Protein AF-A0A356AVP2-F1 (afdb_monomer)

Secondary structure (DSSP, 8-state):
-HHHHHHSS---EEEEEE-TT--HHHHHHHHHHHHHTT-EEEEEEEHHHHHHHHHHH--

Structure (mmCIF, N/CA/C/O backbone):
data_AF-A0A356AVP2-F1
#
_entry.id   AF-A0A356AVP2-F1
#
loop_
_atom_site.group_PDB
_atom_site.id
_atom_site.type_symbol
_atom_site.label_atom_id
_atom_site.label_alt_id
_atom_site.label_comp_id
_atom_site.label_asym_id
_atom_site.label_entity_id
_atom_site.label_seq_id
_atom_site.pdbx_PDB_ins_code
_atom_site.Cartn_x
_atom_site.Cartn_y
_atom_site.Cartn_z
_atom_site.occupancy
_atom_site.B_iso_or_equiv
_atom_site.auth_seq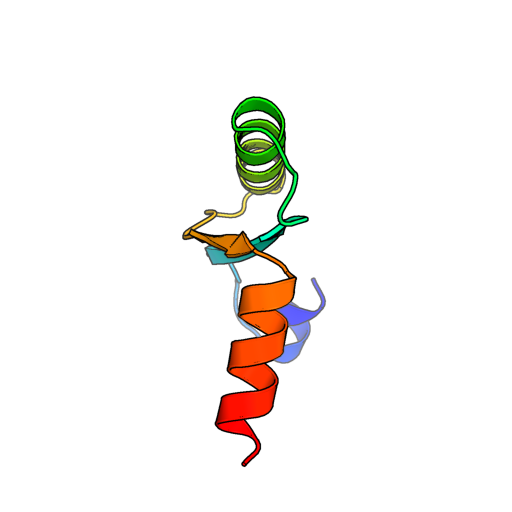_id
_atom_site.auth_comp_id
_atom_site.auth_asym_id
_atom_site.auth_atom_id
_atom_site.pdbx_PDB_model_num
ATOM 1 N N . ALA A 1 1 ? -13.251 5.839 4.657 1.00 71.56 1 ALA A N 1
ATOM 2 C CA . ALA A 1 1 ? -14.667 6.137 4.383 1.00 71.56 1 ALA A CA 1
ATOM 3 C C . ALA A 1 1 ? -15.321 5.101 3.468 1.00 71.56 1 ALA A C 1
ATOM 5 O O . ALA A 1 1 ? -16.089 4.317 3.994 1.00 71.56 1 ALA A O 1
ATOM 6 N N . ASP A 1 2 ? -15.030 5.023 2.161 1.00 90.25 2 ASP A N 1
ATOM 7 C CA . ASP A 1 2 ? -15.769 4.104 1.260 1.00 90.25 2 ASP A CA 1
ATOM 8 C C . ASP A 1 2 ? -15.686 2.626 1.678 1.00 90.25 2 ASP A C 1
ATOM 10 O O . ASP A 1 2 ? -16.701 1.935 1.731 1.00 90.25 2 ASP A O 1
ATOM 14 N N . ALA A 1 3 ? -14.486 2.153 2.035 1.00 91.56 3 ALA A N 1
ATOM 15 C CA . ALA A 1 3 ? -14.280 0.781 2.501 1.00 91.56 3 ALA A CA 1
ATOM 16 C C . ALA A 1 3 ? -15.018 0.491 3.821 1.00 91.56 3 ALA A C 1
ATOM 18 O O . ALA A 1 3 ? -15.671 -0.537 3.949 1.00 91.56 3 ALA A O 1
ATOM 19 N N . GLU A 1 4 ? -14.963 1.421 4.775 1.00 91.00 4 GLU A N 1
ATOM 20 C CA . GLU A 1 4 ? -15.645 1.305 6.072 1.00 91.00 4 GLU A CA 1
ATOM 21 C C . GLU A 1 4 ? -17.167 1.350 5.913 1.00 91.00 4 GLU A C 1
ATOM 23 O O . GLU A 1 4 ? -17.882 0.599 6.563 1.00 91.00 4 GLU A O 1
ATOM 28 N N . ALA A 1 5 ? -17.678 2.188 5.006 1.00 93.75 5 ALA A N 1
ATOM 29 C CA . ALA A 1 5 ? -19.102 2.259 4.697 1.00 93.75 5 ALA A CA 1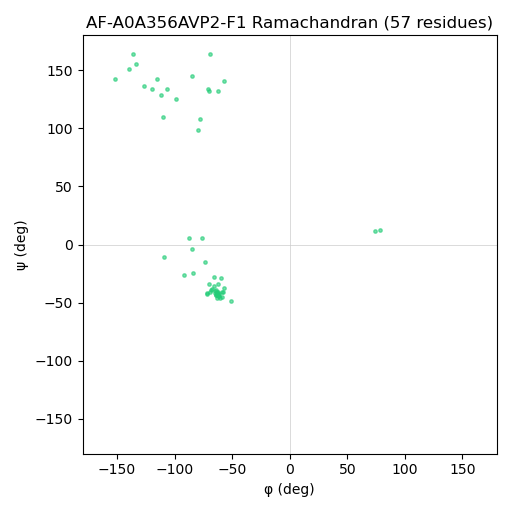
ATOM 30 C C . ALA A 1 5 ? -19.610 0.967 4.039 1.00 93.75 5 ALA A C 1
ATOM 32 O O . ALA A 1 5 ? -20.739 0.554 4.292 1.00 93.75 5 ALA A O 1
ATOM 33 N N . TYR A 1 6 ? -18.782 0.326 3.211 1.00 93.31 6 TYR A N 1
ATOM 34 C CA . TYR A 1 6 ? -19.107 -0.954 2.588 1.00 93.31 6 TYR A CA 1
ATOM 35 C C . TYR A 1 6 ? -19.074 -2.118 3.589 1.00 93.31 6 TYR A C 1
ATOM 37 O O . TYR A 1 6 ? -19.949 -2.980 3.552 1.00 93.31 6 TYR A O 1
ATOM 45 N N . LEU A 1 7 ? -18.075 -2.149 4.477 1.00 93.25 7 LEU A N 1
ATOM 46 C CA . LEU A 1 7 ? -17.884 -3.238 5.439 1.00 93.25 7 LEU A CA 1
ATOM 47 C C . LEU A 1 7 ? -18.721 -3.072 6.718 1.00 93.25 7 LEU A C 1
ATOM 49 O O . LEU A 1 7 ? -19.043 -4.062 7.367 1.00 93.25 7 LEU A O 1
ATOM 53 N N . GLY A 1 8 ? -19.101 -1.842 7.075 1.00 93.69 8 GLY A N 1
ATOM 54 C CA . GLY A 1 8 ? -19.812 -1.531 8.319 1.00 93.69 8 GLY A CA 1
ATOM 55 C C . GLY A 1 8 ? -18.932 -1.585 9.573 1.00 93.69 8 GLY A C 1
ATOM 56 O O . GLY A 1 8 ? -19.459 -1.550 10.684 1.00 93.69 8 GLY A O 1
ATOM 57 N N . GLU A 1 9 ? -17.611 -1.664 9.406 1.00 93.81 9 GLU A N 1
ATOM 58 C CA . GLU A 1 9 ? -16.614 -1.719 10.476 1.00 93.81 9 GLU A CA 1
ATOM 59 C C . GLU A 1 9 ? -15.421 -0.800 10.178 1.00 93.81 9 GLU A C 1
ATOM 61 O O . GLU A 1 9 ? -15.233 -0.337 9.049 1.00 93.81 9 GLU A O 1
ATOM 66 N N . GLU A 1 10 ? -14.631 -0.511 11.211 1.00 92.25 10 GLU A N 1
ATOM 67 C CA . GLU A 1 10 ? -13.447 0.344 11.111 1.00 92.25 10 GLU A CA 1
ATOM 68 C C . GLU A 1 10 ? -12.326 -0.366 10.335 1.00 92.25 10 GLU A C 1
ATOM 70 O O . GLU A 1 10 ? -12.012 -1.532 10.586 1.00 92.25 10 GLU A O 1
ATOM 75 N N . VAL A 1 11 ? -11.695 0.345 9.398 1.00 93.75 11 VAL A N 1
ATOM 76 C CA . VAL A 1 11 ? -10.602 -0.186 8.576 1.00 93.75 11 VAL A CA 1
ATOM 77 C C . VAL A 1 11 ? -9.313 0.499 8.992 1.00 93.75 11 VAL A C 1
ATOM 79 O O . VAL A 1 11 ? -9.100 1.662 8.681 1.00 93.75 11 VAL A O 1
ATOM 82 N N . ASN A 1 12 ? -8.429 -0.252 9.646 1.00 93.75 12 ASN A N 1
ATOM 83 C CA . ASN A 1 12 ? -7.191 0.288 10.217 1.00 93.75 12 ASN A CA 1
ATOM 84 C C . ASN A 1 12 ? -5.923 -0.159 9.476 1.00 93.75 12 ASN A C 1
ATOM 86 O O . ASN A 1 12 ? -4.841 0.364 9.731 1.00 93.75 12 ASN A O 1
ATOM 90 N N . GLN A 1 13 ? -6.025 -1.136 8.570 1.00 94.81 13 GLN A N 1
ATOM 91 C CA . GLN A 1 13 ? -4.875 -1.772 7.924 1.00 94.81 13 GLN A CA 1
ATOM 92 C C . GLN A 1 13 ? -5.001 -1.744 6.404 1.00 94.81 13 GLN A C 1
ATOM 94 O O . GLN A 1 13 ? -6.062 -2.036 5.853 1.00 94.81 13 GLN A O 1
ATOM 99 N N . VAL A 1 14 ? -3.902 -1.420 5.717 1.00 95.44 14 VAL A N 1
ATOM 100 C CA . VAL A 1 14 ? -3.899 -1.237 4.259 1.00 95.44 14 VAL A CA 1
ATOM 101 C C . VAL A 1 14 ? -2.657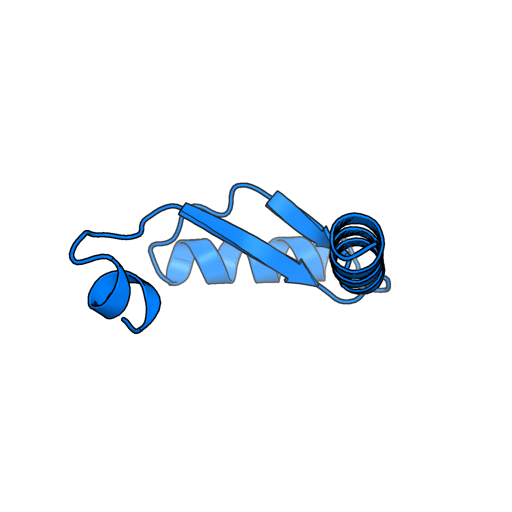 -1.812 3.578 1.00 95.44 14 VAL A C 1
ATOM 103 O O . VAL A 1 14 ? -1.551 -1.844 4.126 1.00 95.44 14 VAL A O 1
ATOM 106 N N . VAL A 1 15 ? -2.839 -2.216 2.322 1.00 95.50 15 VAL A N 1
ATOM 107 C CA . VAL A 1 15 ? -1.765 -2.499 1.364 1.00 95.50 15 VAL A CA 1
ATOM 108 C C . VAL A 1 15 ? -1.826 -1.429 0.283 1.00 95.50 15 VAL A C 1
ATOM 110 O O . VAL A 1 15 ? -2.889 -1.184 -0.277 1.00 95.50 15 VAL A O 1
ATOM 113 N N . VAL A 1 16 ? -0.697 -0.783 -0.007 1.00 96.25 16 VAL A N 1
ATOM 114 C CA . VAL A 1 16 ? -0.648 0.373 -0.917 1.00 96.25 16 VAL A CA 1
ATOM 115 C C . VAL A 1 16 ? 0.255 0.070 -2.107 1.00 96.25 16 VAL A C 1
ATOM 117 O O . VAL A 1 16 ? 1.364 -0.446 -1.946 1.00 96.25 16 VAL A O 1
ATOM 120 N N . THR A 1 17 ? -0.210 0.385 -3.315 1.00 97.31 17 THR A N 1
ATOM 121 C CA . THR A 1 17 ? 0.581 0.244 -4.541 1.00 97.31 17 THR A CA 1
ATOM 122 C C . THR A 1 17 ? 1.456 1.468 -4.791 1.00 97.31 17 THR A C 1
ATOM 124 O O . THR A 1 17 ? 1.045 2.597 -4.532 1.00 97.31 17 THR A O 1
ATOM 127 N N . VAL A 1 18 ? 2.651 1.255 -5.341 1.00 97.00 18 VAL A N 1
ATOM 128 C CA . VAL A 1 18 ? 3.549 2.321 -5.815 1.00 97.00 18 VAL A CA 1
ATOM 129 C C . VAL A 1 18 ? 4.098 1.996 -7.206 1.00 97.00 18 VAL A C 1
ATOM 131 O O . VAL A 1 18 ? 4.221 0.812 -7.551 1.00 97.00 18 VAL A O 1
ATOM 134 N N . PRO A 1 19 ? 4.503 3.010 -7.992 1.00 97.12 19 PRO A N 1
ATOM 135 C CA . PRO A 1 19 ? 5.185 2.783 -9.258 1.00 97.12 19 PRO A CA 1
ATOM 136 C C . PRO A 1 19 ? 6.453 1.948 -9.067 1.00 97.12 19 PRO A C 1
ATOM 138 O O . PRO A 1 19 ? 7.208 2.141 -8.113 1.00 97.12 19 PRO A O 1
ATOM 141 N N . ALA A 1 20 ? 6.732 1.033 -9.996 1.00 94.38 20 ALA A N 1
ATOM 142 C CA . ALA A 1 20 ? 7.876 0.125 -9.871 1.00 94.38 20 ALA A CA 1
ATOM 143 C C . ALA A 1 20 ? 9.230 0.855 -9.782 1.00 94.38 20 ALA A C 1
ATOM 145 O O . ALA A 1 20 ? 10.153 0.363 -9.137 1.00 94.38 20 ALA A O 1
ATOM 146 N N . TYR A 1 21 ? 9.325 2.041 -10.385 1.00 94.31 21 TYR A N 1
ATOM 147 C CA . TYR A 1 21 ? 10.525 2.875 -10.422 1.00 94.31 21 TYR A CA 1
ATOM 148 C C . TYR A 1 21 ? 10.665 3.830 -9.223 1.00 94.31 21 TYR A C 1
ATOM 150 O O . TYR A 1 21 ? 11.578 4.653 -9.214 1.00 94.31 21 TYR A O 1
ATOM 158 N N . PHE A 1 22 ? 9.780 3.758 -8.219 1.00 96.44 22 PHE A N 1
ATOM 159 C CA . PHE A 1 22 ? 9.937 4.548 -6.997 1.00 96.44 22 PHE A CA 1
ATOM 160 C C . PHE A 1 22 ? 11.214 4.170 -6.247 1.00 96.44 22 PHE A C 1
ATOM 162 O O . PHE A 1 22 ? 11.460 2.989 -5.973 1.00 96.44 22 PHE A O 1
ATOM 169 N N . SER A 1 23 ? 11.970 5.194 -5.849 1.00 96.38 23 SER A N 1
ATOM 170 C CA . SER A 1 23 ? 13.113 5.054 -4.950 1.00 96.38 23 SER A CA 1
ATOM 171 C C . SER A 1 23 ? 12.671 4.678 -3.535 1.00 96.38 23 SER A C 1
ATOM 173 O O . SER A 1 23 ? 11.512 4.867 -3.157 1.00 96.38 23 SER A O 1
ATOM 175 N N . ASP A 1 24 ? 13.604 4.200 -2.713 1.00 93.50 24 ASP 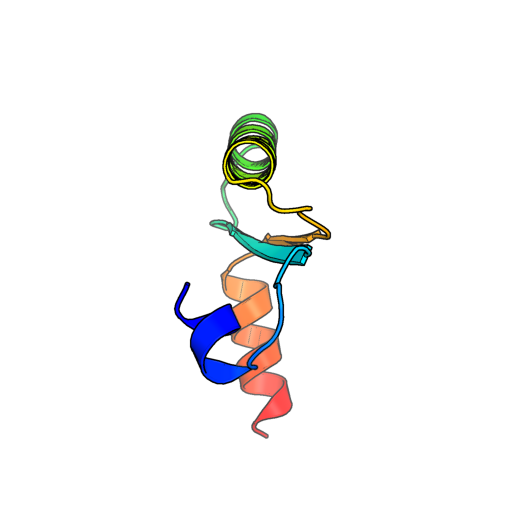A N 1
ATOM 176 C CA . ASP A 1 24 ? 13.323 3.862 -1.313 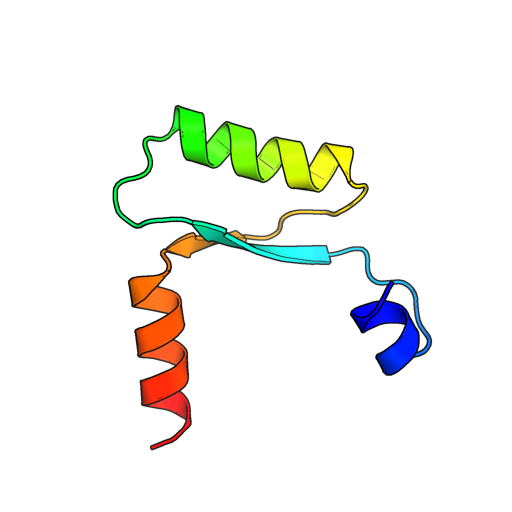1.00 93.50 24 ASP A CA 1
ATOM 177 C C . ASP A 1 24 ? 12.767 5.053 -0.521 1.00 93.50 24 ASP A C 1
ATOM 179 O O . ASP A 1 24 ? 11.833 4.894 0.262 1.00 93.50 24 ASP A O 1
ATOM 183 N N . ALA A 1 25 ? 13.263 6.266 -0.787 1.00 96.94 25 ALA A N 1
ATOM 184 C CA . ALA A 1 25 ? 12.771 7.486 -0.148 1.00 96.94 25 ALA A CA 1
ATOM 185 C C . ALA A 1 25 ? 11.310 7.786 -0.519 1.00 96.94 25 ALA A C 1
ATOM 187 O O . ALA A 1 2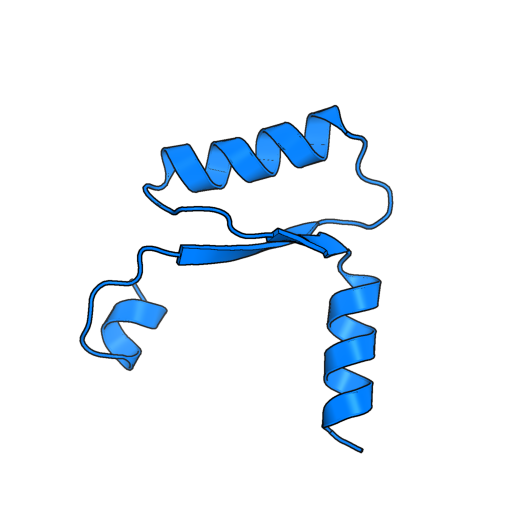5 ? 10.507 8.133 0.345 1.00 96.94 25 ALA A O 1
ATOM 188 N N . GLN A 1 26 ? 10.942 7.610 -1.791 1.00 97.25 26 GLN A N 1
ATOM 189 C CA . GLN A 1 26 ? 9.564 7.807 -2.242 1.00 97.25 26 GLN A CA 1
ATOM 190 C C . GLN A 1 26 ? 8.633 6.731 -1.668 1.00 97.25 26 GLN A C 1
ATOM 192 O O . GLN A 1 26 ? 7.530 7.047 -1.233 1.00 97.25 26 GLN A O 1
ATOM 197 N N . ARG A 1 27 ? 9.093 5.473 -1.587 1.00 95.94 27 ARG A N 1
ATOM 198 C CA . ARG A 1 27 ? 8.351 4.371 -0.945 1.00 95.94 27 ARG A CA 1
ATOM 199 C C . ARG A 1 27 ? 8.102 4.648 0.533 1.00 95.94 27 ARG A C 1
ATOM 201 O O . ARG A 1 27 ? 6.990 4.442 1.016 1.00 95.94 27 ARG A O 1
ATOM 208 N N . GLN A 1 28 ? 9.125 5.125 1.238 1.00 95.19 28 GLN A N 1
ATOM 209 C CA . GLN A 1 28 ? 9.021 5.472 2.648 1.00 95.19 28 GLN A CA 1
ATOM 210 C C . GLN A 1 28 ? 8.049 6.638 2.855 1.00 95.19 28 GLN A C 1
ATOM 212 O O . GLN A 1 28 ? 7.161 6.533 3.696 1.00 95.19 28 GLN A O 1
ATOM 217 N N . ALA A 1 29 ? 8.121 7.675 2.015 1.00 96.62 29 ALA A N 1
ATOM 218 C CA . ALA A 1 29 ? 7.174 8.786 2.045 1.00 96.62 29 ALA A CA 1
ATOM 219 C C . ALA A 1 29 ? 5.722 8.323 1.827 1.00 96.62 29 ALA A C 1
ATOM 221 O O . ALA A 1 29 ? 4.824 8.768 2.538 1.00 96.62 29 ALA A O 1
ATOM 222 N N . THR A 1 30 ? 5.475 7.386 0.904 1.00 96.25 30 THR A N 1
ATOM 223 C CA . THR A 1 30 ? 4.137 6.801 0.714 1.00 96.25 30 THR A CA 1
ATOM 224 C C . THR A 1 30 ? 3.680 6.005 1.936 1.00 96.25 30 THR A C 1
ATOM 226 O O . THR A 1 30 ? 2.519 6.094 2.334 1.00 96.25 30 THR A O 1
ATOM 229 N N . LYS A 1 31 ? 4.580 5.245 2.569 1.00 95.19 31 LYS A N 1
ATOM 230 C CA . LYS A 1 31 ? 4.265 4.508 3.798 1.00 95.19 31 LYS A CA 1
ATOM 231 C C . LYS A 1 31 ? 3.907 5.454 4.946 1.00 95.19 31 LYS A C 1
ATOM 233 O O . LYS A 1 31 ? 2.962 5.195 5.688 1.00 95.19 31 LYS A O 1
ATOM 238 N N . ASP A 1 32 ? 4.647 6.546 5.081 1.00 95.94 32 ASP A N 1
ATOM 239 C CA . ASP A 1 32 ? 4.407 7.547 6.116 1.00 95.94 32 ASP A CA 1
ATOM 240 C C . ASP A 1 32 ? 3.125 8.339 5.851 1.00 95.94 32 ASP A C 1
ATOM 242 O O . ASP A 1 32 ? 2.390 8.613 6.794 1.00 95.94 32 ASP A O 1
ATOM 246 N N . ALA A 1 33 ? 2.776 8.597 4.586 1.00 96.44 33 ALA A N 1
ATOM 247 C CA . ALA A 1 33 ? 1.475 9.161 4.226 1.00 96.44 33 ALA A CA 1
ATOM 248 C C . ALA A 1 33 ? 0.310 8.285 4.722 1.00 96.44 33 ALA A C 1
ATOM 250 O O . ALA A 1 33 ? -0.661 8.811 5.260 1.00 96.44 33 ALA A O 1
ATOM 251 N N . GLY A 1 34 ? 0.433 6.955 4.621 1.00 94.62 34 GLY A N 1
ATOM 252 C CA . GLY A 1 34 ? -0.556 6.027 5.179 1.00 94.62 34 GLY A CA 1
ATOM 253 C C . GLY A 1 34 ? -0.681 6.139 6.701 1.00 94.62 34 GLY A C 1
ATOM 254 O O . GLY A 1 34 ? -1.788 6.254 7.216 1.00 94.62 34 GLY A O 1
ATOM 255 N N . LYS A 1 35 ? 0.446 6.221 7.419 1.00 94.00 35 LYS A N 1
ATOM 256 C CA . LYS A 1 35 ? 0.438 6.423 8.880 1.00 94.00 35 LYS A CA 1
ATOM 257 C C . LYS A 1 35 ? -0.172 7.763 9.288 1.00 94.00 35 LYS A C 1
ATOM 259 O O . LYS A 1 35 ? -0.914 7.818 10.262 1.00 94.00 35 LYS A O 1
ATOM 264 N N . ILE A 1 36 ? 0.135 8.837 8.557 1.00 95.06 36 ILE A N 1
ATOM 265 C CA . ILE A 1 36 ? -0.441 10.172 8.786 1.00 95.06 36 ILE A CA 1
ATOM 266 C C . ILE A 1 36 ? -1.960 10.142 8.575 1.00 95.06 36 ILE A C 1
ATOM 268 O O . ILE A 1 36 ? -2.688 10.817 9.294 1.00 95.06 36 ILE A O 1
ATOM 272 N N . ALA A 1 37 ? -2.441 9.317 7.643 1.00 92.75 37 ALA A N 1
ATOM 273 C CA . ALA A 1 37 ? -3.862 9.073 7.421 1.00 92.75 37 ALA A CA 1
ATOM 274 C C . ALA A 1 3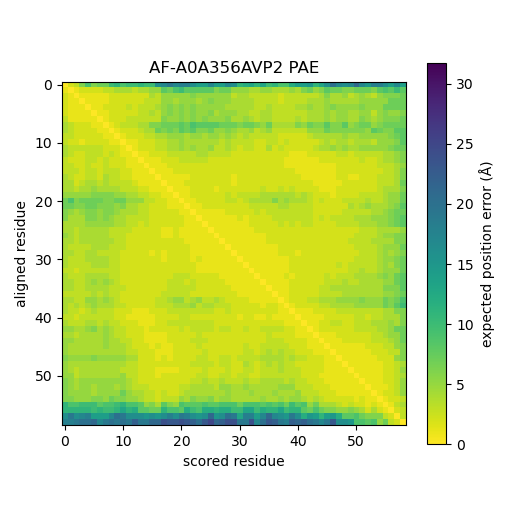7 ? -4.514 8.145 8.471 1.00 92.75 37 ALA A C 1
ATOM 276 O O . ALA A 1 37 ? -5.676 7.787 8.309 1.00 92.75 37 ALA A O 1
ATOM 277 N N . GLY A 1 38 ? -3.794 7.747 9.528 1.00 92.69 38 GLY A N 1
ATOM 278 C CA . GLY A 1 38 ? -4.303 6.857 10.577 1.00 92.69 38 GLY A CA 1
ATOM 279 C C . GLY A 1 38 ? -4.325 5.375 10.194 1.00 92.69 38 GLY A C 1
ATOM 280 O O . GLY A 1 38 ? -4.914 4.579 10.912 1.00 92.69 38 GLY A O 1
ATOM 281 N N . MET A 1 39 ? -3.676 4.995 9.091 1.00 94.44 39 MET A N 1
ATOM 282 C CA . MET A 1 39 ? -3.701 3.636 8.552 1.00 94.44 39 MET A CA 1
ATOM 283 C C . MET A 1 39 ? -2.368 2.916 8.788 1.00 94.44 39 MET A C 1
ATOM 285 O O . MET A 1 39 ? -1.285 3.433 8.493 1.00 94.44 39 MET A O 1
ATOM 289 N N . GLU A 1 40 ? -2.426 1.672 9.251 1.00 95.00 40 GLU A N 1
ATOM 290 C CA . GLU A 1 40 ? -1.271 0.786 9.322 1.00 95.00 40 GLU A CA 1
ATOM 291 C C . GLU A 1 40 ? -0.962 0.205 7.935 1.00 95.00 40 GLU A C 1
ATOM 293 O O . GLU A 1 40 ? -1.659 -0.667 7.411 1.00 95.00 40 GLU A O 1
ATOM 298 N N . VAL A 1 41 ? 0.126 0.677 7.325 1.00 96.06 41 VAL A N 1
ATOM 299 C CA . VAL A 1 41 ? 0.588 0.169 6.027 1.00 96.06 41 VAL A CA 1
ATOM 300 C C . VAL A 1 41 ? 1.344 -1.148 6.217 1.00 96.06 41 VAL A C 1
ATOM 302 O O . VAL A 1 41 ? 2.545 -1.152 6.519 1.00 96.06 41 VAL A O 1
ATOM 305 N N . LEU A 1 42 ? 0.650 -2.263 5.983 1.00 95.00 42 LEU A N 1
ATOM 306 C CA . LEU A 1 42 ? 1.183 -3.623 6.110 1.00 95.00 42 LEU A CA 1
ATOM 307 C C . LEU A 1 42 ? 2.215 -3.944 5.026 1.00 95.00 42 LEU A C 1
ATOM 309 O O . LEU A 1 42 ? 3.240 -4.578 5.286 1.00 95.00 42 LEU A O 1
ATOM 313 N N . ARG A 1 43 ? 1.957 -3.510 3.788 1.00 94.31 43 ARG A N 1
ATOM 314 C CA . ARG A 1 43 ? 2.845 -3.765 2.650 1.00 94.31 43 ARG A CA 1
ATOM 315 C C . ARG A 1 43 ? 2.733 -2.673 1.593 1.00 94.31 43 ARG A C 1
ATOM 317 O O . ARG A 1 43 ? 1.645 -2.195 1.289 1.00 94.31 43 ARG A O 1
ATOM 324 N N . ILE A 1 44 ? 3.878 -2.340 1.002 1.00 95.00 44 ILE A N 1
ATOM 325 C CA . ILE A 1 44 ? 3.963 -1.577 -0.243 1.00 95.00 44 ILE A CA 1
ATOM 326 C C . ILE A 1 44 ? 4.183 -2.578 -1.377 1.00 95.00 44 ILE A C 1
ATOM 328 O O . ILE A 1 44 ? 5.113 -3.385 -1.313 1.00 95.00 44 ILE A O 1
ATOM 332 N N . VAL A 1 45 ? 3.330 -2.546 -2.397 1.00 95.50 45 VAL A N 1
ATOM 333 C CA . VAL A 1 45 ? 3.390 -3.461 -3.547 1.00 95.50 45 VAL A CA 1
ATOM 334 C C . VAL A 1 45 ? 3.693 -2.666 -4.809 1.00 95.50 45 VAL A C 1
ATOM 336 O O . VAL A 1 45 ? 3.220 -1.548 -4.982 1.00 95.50 45 VAL A O 1
ATOM 339 N N . ASN A 1 46 ? 4.489 -3.229 -5.713 1.00 95.38 46 ASN A N 1
ATOM 340 C CA . ASN A 1 46 ? 4.686 -2.610 -7.018 1.00 95.38 46 ASN A CA 1
ATOM 341 C C . ASN A 1 46 ? 3.401 -2.738 -7.839 1.00 95.38 46 ASN A C 1
ATOM 343 O O . ASN A 1 46 ? 2.857 -3.832 -7.972 1.00 95.38 46 ASN A O 1
ATOM 347 N N . GLU A 1 47 ? 2.963 -1.643 -8.444 1.00 95.69 47 GLU A N 1
ATOM 348 C CA . GLU A 1 47 ? 1.770 -1.598 -9.288 1.00 95.69 47 GLU A CA 1
ATOM 349 C C . GLU A 1 47 ? 1.729 -2.684 -10.384 1.00 95.69 47 GLU A C 1
ATOM 351 O O . GLU A 1 47 ? 0.743 -3.422 -10.425 1.00 95.69 47 GLU A O 1
ATOM 356 N N . PRO A 1 48 ? 2.785 -2.916 -11.201 1.00 96.56 48 PRO A N 1
ATOM 357 C CA . PRO A 1 48 ? 2.728 -3.981 -12.206 1.00 96.56 48 PRO A CA 1
ATOM 358 C C . PRO A 1 48 ? 2.643 -5.382 -11.586 1.00 96.56 48 PRO A C 1
ATOM 360 O O . PRO A 1 48 ? 2.072 -6.287 -12.186 1.00 96.56 48 PRO A O 1
ATOM 363 N N . THR A 1 49 ? 3.170 -5.576 -10.373 1.00 94.56 49 THR A N 1
ATOM 364 C CA . THR A 1 49 ? 3.039 -6.845 -9.647 1.00 94.56 49 THR A CA 1
ATOM 365 C C . THR A 1 49 ? 1.611 -7.044 -9.149 1.00 94.56 49 THR A C 1
ATOM 367 O O . THR A 1 49 ? 1.079 -8.140 -9.283 1.00 94.56 49 THR A O 1
ATOM 370 N N . ALA A 1 50 ? 0.971 -6.000 -8.616 1.00 94.94 50 ALA A N 1
ATOM 371 C CA . ALA A 1 50 ? -0.430 -6.057 -8.204 1.00 94.94 50 ALA A CA 1
ATOM 372 C C . ALA A 1 50 ? -1.355 -6.358 -9.396 1.00 94.94 50 ALA A C 1
ATOM 374 O O . ALA A 1 50 ? -2.221 -7.224 -9.295 1.00 94.94 50 ALA A O 1
ATOM 375 N N . ALA A 1 51 ? -1.111 -5.720 -10.545 1.00 94.94 51 ALA A N 1
ATOM 376 C CA . ALA A 1 51 ? -1.844 -5.987 -11.780 1.00 94.94 51 ALA A CA 1
ATOM 377 C C . ALA A 1 51 ? -1.648 -7.432 -12.275 1.00 94.94 51 ALA A C 1
ATOM 379 O O . ALA A 1 51 ? -2.615 -8.095 -12.644 1.00 94.94 51 ALA A O 1
ATOM 380 N N . ALA A 1 52 ? -0.413 -7.945 -12.240 1.00 94.81 52 ALA A N 1
ATOM 381 C CA . ALA A 1 52 ? -0.122 -9.328 -12.617 1.00 94.81 52 ALA A CA 1
ATOM 382 C C . ALA A 1 52 ? -0.792 -10.348 -11.680 1.00 94.81 52 ALA A C 1
ATOM 384 O O . ALA A 1 52 ? -1.295 -11.363 -12.155 1.00 94.81 52 ALA A O 1
ATOM 385 N N . LEU A 1 53 ? -0.833 -10.074 -10.369 1.00 92.81 53 LEU A N 1
ATOM 386 C CA . LEU A 1 53 ? -1.548 -10.906 -9.398 1.00 92.81 53 LEU A CA 1
ATOM 387 C C . LEU A 1 53 ? -3.052 -10.921 -9.678 1.00 92.81 53 LEU A C 1
ATOM 389 O O . LEU A 1 53 ? -3.642 -11.993 -9.705 1.00 92.81 53 LEU A O 1
ATOM 393 N N . ALA A 1 54 ? -3.660 -9.760 -9.933 1.00 93.12 54 ALA A N 1
ATOM 394 C CA . ALA A 1 54 ? -5.078 -9.678 -10.272 1.00 93.12 54 ALA A CA 1
ATOM 395 C C . ALA A 1 54 ? -5.406 -10.465 -11.554 1.00 93.12 54 ALA A C 1
ATOM 397 O O . ALA A 1 54 ? -6.336 -11.263 -11.561 1.00 93.12 54 ALA A O 1
ATOM 398 N N . TYR A 1 55 ? -4.596 -10.312 -12.608 1.00 90.81 55 TYR A N 1
ATOM 399 C CA . TYR A 1 55 ? -4.770 -11.070 -13.851 1.00 90.81 55 TYR A CA 1
ATOM 400 C C . TYR A 1 55 ? -4.611 -12.583 -13.653 1.00 90.81 55 TYR A C 1
ATOM 402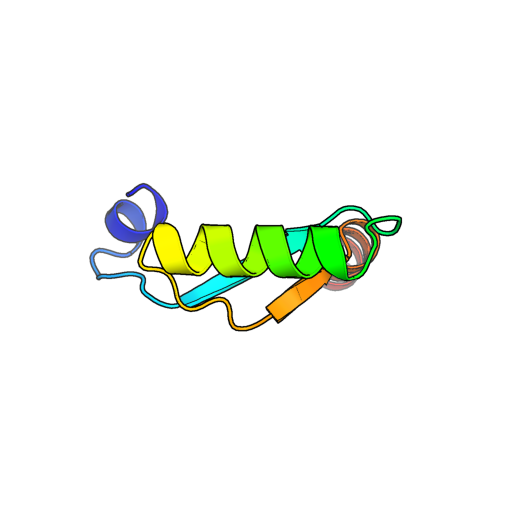 O O . TYR A 1 55 ? -5.353 -13.364 -14.239 1.00 90.81 55 TYR A O 1
ATOM 410 N N . GLY A 1 56 ? -3.634 -13.001 -12.843 1.00 90.50 56 GLY A N 1
ATOM 411 C CA . GLY A 1 56 ? -3.368 -14.412 -12.562 1.00 90.50 56 GLY A CA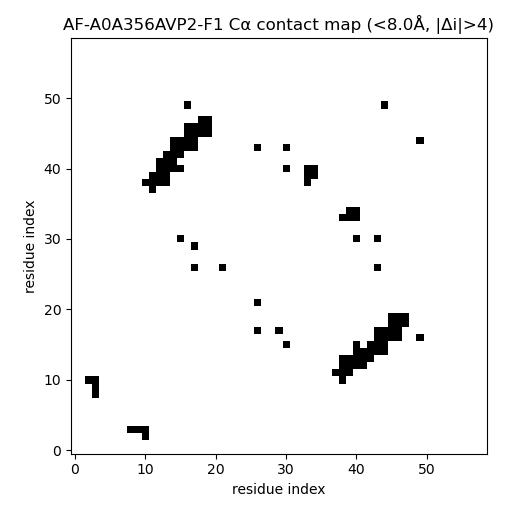 1
ATOM 412 C C . GLY A 1 56 ? -4.389 -15.084 -11.640 1.00 90.50 56 GLY A C 1
ATOM 413 O O . GLY A 1 56 ? -4.379 -16.304 -11.557 1.00 90.50 56 GLY A O 1
ATOM 414 N N . LEU A 1 57 ? -5.229 -14.313 -10.942 1.00 86.38 57 LEU A N 1
ATOM 415 C CA . LEU A 1 57 ? -6.313 -14.822 -10.094 1.00 86.38 57 LEU A CA 1
ATOM 416 C C . LEU A 1 57 ? -7.650 -14.942 -10.841 1.00 86.38 57 LEU A C 1
ATOM 418 O O . LEU A 1 57 ? -8.486 -15.747 -10.447 1.00 86.38 57 LEU A O 1
ATOM 422 N N . ASP A 1 58 ? -7.854 -14.139 -11.887 1.00 71.62 58 ASP A N 1
ATOM 423 C CA . ASP A 1 58 ? -9.081 -14.126 -12.701 1.00 71.62 58 ASP A CA 1
ATOM 424 C C . ASP A 1 58 ? -9.076 -15.190 -13.823 1.00 71.62 58 ASP A C 1
ATOM 426 O O . ASP A 1 58 ? -10.056 -15.358 -14.548 1.00 71.62 58 ASP A O 1
ATOM 430 N N . LYS A 1 59 ? -7.965 -15.920 -13.978 1.00 53.25 59 LYS A N 1
ATOM 431 C CA . LYS A 1 59 ? -7.807 -17.048 -14.906 1.00 53.25 59 LYS A CA 1
ATOM 432 C C . LYS A 1 59 ? -7.635 -18.367 -14.175 1.00 53.25 59 LYS A C 1
ATOM 434 O O . LYS A 1 59 ? -8.172 -19.368 -14.698 1.00 53.25 59 LYS A O 1
#

Sequence (59 aa):
ADAEAYLGEEVNQVVVTVPAYFSDAQRQATKDAGKIAGMEVLRIVNEPTAAALAYGLDK

Radius of gyration: 13.29 Å; Cα contacts (8 Å, |Δi|>4): 54; chains: 1; bounding box: 33×27×26 Å

Solvent-accessible surface area (backbone atoms only — not comparable to full-atom values): 3573 Å² total; per-residue (Å²): 105,74,68,29,68,72,70,74,48,90,77,51,70,44,76,45,73,41,66,76,85,57,48,72,69,57,51,48,51,54,46,49,50,34,47,75,71,68,26,45,62,79,43,82,42,41,41,70,58,54,52,50,52,54,56,64,70,79,106

pLDDT: mean 92.98, std 6.95, range [53.25, 97.31]

Foldseek 3Di:
DVVCVVVVHDAAEDEEEDAPPDDPVRVVVVCVVCVVVNHHHPYYHYPVVVVVVVVVVVD

Mean predicted aligned error: 3.73 Å

Nearest PDB structures (foldseek):
  4rtf-assembly1_D  TM=9.355E-01  e=4.872E-07  Mycobacterium tuberculosis H37Rv
  5bn9-assembly1_A  TM=9.531E-01  e=1.207E-06  Homo sapiens
  5obv-assembly1_A  TM=9.431E-01  e=8.526E-06  Mycoplasmoides genitalium G37
  5obx-assembly1_A  TM=9.517E-01  e=1.051E-05  Mycoplasmoides genitalium G37
  5oby-assembly1_A  TM=9.512E-01  e=1.390E-05  Mycoplasmoides genitalium G37